Protein AF-K9QM77-F1 (afdb_monomer)

Sequence (81 aa):
MPQNRYSNSRKFLKFKTKFIYLFVTMATFVVAFPWLYEIKTKAGINISKSRHAGTFFEKHTGGLFRCEWLYPYRCDRPKMN

Mean predicted aligned error: 13.97 Å

Radius of gyration: 24.43 Å; Cα contacts (8 Å, |Δi|>4): 50; chains: 1; bounding box: 35×24×85 Å

pLDDT: mean 71.01, std 12.52, range [39.44, 93.94]

Structure (mmCIF, N/CA/C/O backbone):
data_AF-K9QM77-F1
#
_entry.id   AF-K9QM77-F1
#
loop_
_atom_site.group_PDB
_atom_site.id
_atom_site.type_symbol
_atom_site.label_atom_id
_atom_site.label_alt_id
_atom_site.label_comp_id
_atom_site.label_asym_id
_atom_site.label_entity_id
_atom_site.label_seq_id
_atom_site.pdbx_PDB_ins_code
_atom_site.Cartn_x
_atom_site.Cartn_y
_atom_site.Cartn_z
_atom_site.occupancy
_atom_site.B_iso_or_equiv
_atom_site.auth_seq_id
_atom_site.auth_comp_id
_atom_site.auth_asym_id
_atom_site.auth_atom_id
_atom_site.pdbx_PDB_model_num
ATOM 1 N N . MET A 1 1 ? -17.136 -10.331 54.581 1.00 44.94 1 MET A N 1
ATOM 2 C CA . MET A 1 1 ? -16.572 -9.126 53.925 1.00 44.94 1 MET A CA 1
ATOM 3 C C . MET A 1 1 ? -16.464 -9.351 52.412 1.00 44.94 1 MET A C 1
ATOM 5 O O . MET A 1 1 ? -15.699 -10.226 52.023 1.00 44.94 1 MET A O 1
ATOM 9 N N . PRO A 1 2 ? -17.207 -8.636 51.541 1.00 52.16 2 PRO A N 1
ATOM 10 C CA . 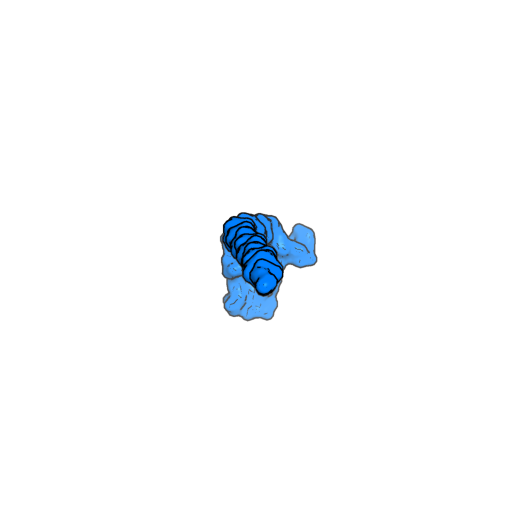PRO A 1 2 ? -17.170 -8.860 50.095 1.00 52.16 2 PRO A CA 1
ATOM 11 C C . PRO A 1 2 ? -16.461 -7.706 49.357 1.00 52.16 2 PRO A C 1
ATOM 13 O O . PRO A 1 2 ? -17.088 -6.965 48.611 1.00 52.16 2 PRO A O 1
ATOM 16 N N . GLN A 1 3 ? -15.150 -7.523 49.545 1.00 56.16 3 GLN A N 1
ATOM 17 C CA . GLN A 1 3 ? -14.397 -6.448 48.862 1.00 56.16 3 GLN A CA 1
ATOM 18 C C . GLN A 1 3 ? -13.738 -6.878 47.535 1.00 56.16 3 GLN A C 1
ATOM 20 O O . GLN A 1 3 ? -13.375 -6.032 46.721 1.00 56.16 3 GLN A O 1
ATOM 25 N N . ASN A 1 4 ? -13.625 -8.181 47.252 1.00 55.47 4 ASN A N 1
ATOM 26 C CA . ASN A 1 4 ? -12.801 -8.668 46.135 1.00 55.47 4 ASN A CA 1
ATOM 27 C C . ASN A 1 4 ? -13.500 -8.661 44.751 1.00 55.47 4 ASN A C 1
ATOM 29 O O . ASN A 1 4 ? -12.843 -8.675 43.712 1.00 55.47 4 ASN A O 1
ATOM 33 N N . ARG A 1 5 ? -14.840 -8.592 44.689 1.00 54.38 5 ARG A N 1
ATOM 34 C CA . ARG A 1 5 ? -15.573 -8.627 43.400 1.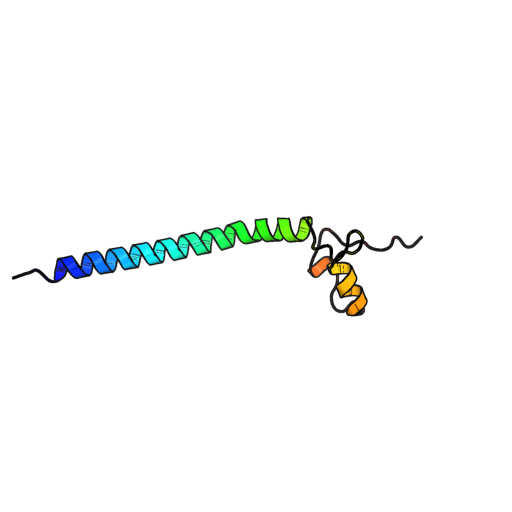00 54.38 5 ARG A CA 1
ATOM 35 C C . ARG A 1 5 ? -15.510 -7.304 42.623 1.00 54.38 5 ARG A C 1
ATOM 37 O O . ARG A 1 5 ? -15.480 -7.317 41.395 1.00 54.38 5 ARG A O 1
ATOM 44 N N . TYR A 1 6 ? -15.436 -6.170 43.321 1.00 53.62 6 TYR A N 1
ATOM 45 C CA . TYR A 1 6 ? -15.449 -4.839 42.697 1.00 53.62 6 TYR A CA 1
ATOM 46 C C . TYR A 1 6 ? -14.099 -4.463 42.052 1.00 53.62 6 TYR A C 1
ATOM 48 O O . TYR A 1 6 ? -14.057 -3.750 41.050 1.00 53.62 6 TYR A O 1
ATOM 56 N N . SER A 1 7 ? -12.978 -4.984 42.573 1.00 59.12 7 SER A N 1
ATOM 57 C CA . SER A 1 7 ? -11.644 -4.731 42.000 1.00 59.12 7 SER A CA 1
ATOM 58 C C . SER A 1 7 ? -11.430 -5.488 40.679 1.00 59.12 7 SER A C 1
ATOM 60 O O . SER A 1 7 ? -10.902 -4.926 39.713 1.00 59.12 7 SER A O 1
ATOM 62 N N . ASN A 1 8 ? -11.915 -6.735 40.603 1.00 61.25 8 ASN A N 1
ATOM 63 C CA . ASN A 1 8 ? -11.819 -7.562 39.403 1.00 61.25 8 ASN A CA 1
ATOM 64 C C . ASN A 1 8 ? -12.703 -7.039 38.265 1.00 61.25 8 ASN A C 1
ATOM 66 O O . ASN A 1 8 ? -12.258 -7.042 37.118 1.00 61.25 8 ASN A O 1
ATOM 70 N N . SER A 1 9 ? -13.898 -6.505 38.556 1.00 61.09 9 SER A N 1
ATOM 71 C CA . SER A 1 9 ? -14.747 -5.919 37.507 1.00 61.09 9 SER A CA 1
ATOM 72 C C . SER A 1 9 ? -14.115 -4.664 36.890 1.00 61.09 9 SER A C 1
ATOM 74 O O . SER A 1 9 ? -14.120 -4.517 35.670 1.00 61.09 9 SER A O 1
ATOM 76 N N . ARG A 1 10 ? -13.465 -3.805 37.695 1.00 66.12 10 ARG A N 1
ATOM 77 C CA . ARG A 1 10 ? -12.711 -2.639 37.194 1.00 66.12 10 ARG A CA 1
ATOM 78 C C . ARG A 1 10 ? -11.510 -3.036 36.341 1.00 66.12 10 ARG A C 1
ATOM 80 O O . ARG A 1 10 ? -11.259 -2.391 35.325 1.00 66.12 10 ARG A O 1
ATOM 87 N N . LYS A 1 11 ? -10.759 -4.071 36.733 1.00 66.81 11 LYS A N 1
ATOM 88 C CA . LYS A 1 11 ? -9.641 -4.592 35.925 1.00 66.81 11 LYS A CA 1
ATOM 89 C C . LYS A 1 11 ? -10.136 -5.175 34.602 1.00 66.81 11 LYS A C 1
ATOM 91 O O . LYS A 1 11 ? -9.569 -4.854 33.562 1.00 66.81 11 LYS A O 1
ATOM 96 N N . PHE A 1 12 ? -11.212 -5.958 34.630 1.00 70.88 12 PHE A N 1
ATOM 97 C CA . PHE A 1 12 ? -11.808 -6.541 33.429 1.00 70.88 12 PHE A CA 1
ATOM 98 C C . PHE A 1 12 ? -12.356 -5.470 32.481 1.00 70.88 12 PHE A C 1
ATOM 100 O O . PHE A 1 12 ? -12.118 -5.534 31.277 1.00 70.88 12 PHE A O 1
ATOM 107 N N . LEU A 1 13 ? -13.004 -4.433 33.023 1.00 74.12 13 LEU A N 1
ATOM 108 C CA . LEU A 1 13 ? -13.469 -3.289 32.244 1.00 74.12 13 LEU A CA 1
ATOM 109 C C . LEU A 1 13 ? -12.292 -2.578 31.566 1.00 74.12 13 LEU A C 1
ATOM 111 O O . LEU A 1 13 ? -12.335 -2.377 30.360 1.00 74.12 13 LEU A O 1
ATOM 115 N N . LYS A 1 14 ? -11.204 -2.292 32.297 1.00 73.62 14 LYS A N 1
ATOM 116 C CA . LYS A 1 14 ? -9.987 -1.681 31.728 1.00 73.62 14 LYS A CA 1
ATOM 117 C C . LYS A 1 14 ? -9.358 -2.531 30.622 1.00 73.62 14 LYS A C 1
ATOM 1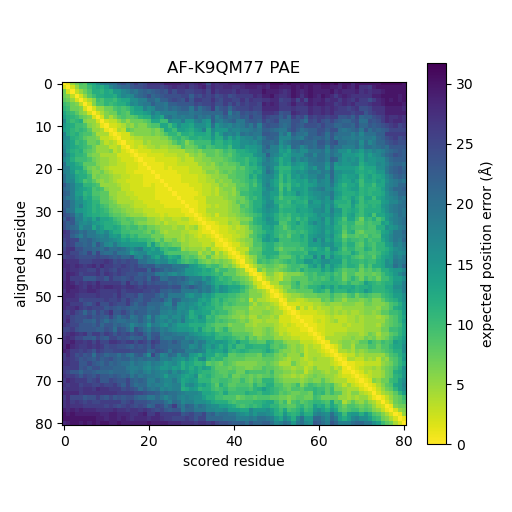19 O O . LYS A 1 14 ? -8.946 -1.984 29.600 1.00 73.62 14 LYS A O 1
ATOM 124 N N . PHE A 1 15 ? -9.295 -3.851 30.802 1.00 78.12 15 PHE A N 1
ATOM 125 C CA . PHE A 1 15 ? -8.815 -4.764 29.763 1.00 78.12 15 PHE A CA 1
ATOM 126 C C . PHE A 1 15 ? -9.714 -4.721 28.528 1.00 78.12 15 PHE A C 1
ATOM 128 O O . PHE A 1 15 ? -9.212 -4.541 27.420 1.00 78.12 15 PHE A O 1
ATOM 135 N N . LYS A 1 16 ? -11.035 -4.798 28.715 1.00 79.88 16 LYS A N 1
ATOM 136 C CA . LYS A 1 16 ? -12.014 -4.717 27.628 1.00 79.88 16 LYS A CA 1
ATOM 137 C C . LYS A 1 16 ? -11.884 -3.404 26.853 1.00 79.88 16 LYS A C 1
ATOM 139 O O . LYS A 1 16 ? -11.834 -3.435 25.628 1.00 79.88 16 LYS A O 1
ATOM 144 N N . THR A 1 17 ? -11.745 -2.267 27.538 1.00 83.69 17 THR A N 1
ATOM 145 C CA . THR A 1 17 ? -11.544 -0.966 26.882 1.00 83.69 17 THR A CA 1
ATOM 146 C C . THR A 1 17 ? -10.245 -0.933 26.078 1.00 83.69 17 THR A C 1
ATOM 148 O O . THR A 1 17 ? -10.245 -0.445 24.953 1.00 83.69 17 THR A O 1
ATOM 151 N N . LYS A 1 18 ? -9.150 -1.497 26.607 1.00 88.12 18 LYS A N 1
ATOM 152 C CA . LYS A 1 18 ? -7.860 -1.561 25.901 1.00 88.12 18 LYS A CA 1
ATOM 153 C C . LYS A 1 18 ? -7.943 -2.412 24.629 1.00 88.12 18 LYS A C 1
ATOM 155 O O . LYS A 1 18 ? -7.417 -2.004 23.597 1.00 88.12 18 LYS A O 1
ATOM 160 N N . PHE A 1 19 ? -8.629 -3.554 24.684 1.00 90.12 19 PHE A N 1
ATOM 161 C CA . PHE A 1 19 ? -8.866 -4.397 23.509 1.00 90.12 19 PHE A CA 1
ATOM 162 C C . PHE A 1 19 ? -9.720 -3.693 22.456 1.00 90.12 19 PHE A C 1
ATOM 164 O O . PHE A 1 19 ? -9.373 -3.732 21.280 1.00 90.12 19 PHE A O 1
ATOM 171 N N . ILE A 1 20 ? -10.785 -2.999 22.871 1.00 90.69 20 ILE A N 1
ATOM 172 C CA . ILE A 1 20 ? -11.611 -2.200 21.957 1.00 90.69 20 ILE A CA 1
ATOM 173 C C . ILE A 1 20 ? -10.756 -1.123 21.278 1.00 90.69 20 ILE A C 1
ATOM 175 O O . ILE A 1 20 ? -10.810 -0.981 20.062 1.00 90.69 20 ILE A O 1
ATOM 179 N N . TYR A 1 21 ? -9.909 -0.419 22.032 1.00 90.44 21 TYR A N 1
ATOM 180 C CA . TYR A 1 21 ? -9.030 0.615 21.481 1.00 90.44 21 TYR A CA 1
ATOM 181 C C . TYR A 1 21 ? -8.024 0.061 20.466 1.00 90.44 21 TYR A C 1
ATOM 183 O O . TYR A 1 21 ? -7.802 0.666 19.416 1.00 90.44 21 TYR A O 1
ATOM 191 N N . LEU A 1 22 ? -7.443 -1.109 20.752 1.00 93.06 22 LEU A N 1
ATOM 192 C CA . LEU A 1 22 ? -6.551 -1.802 19.824 1.00 93.06 22 LEU A CA 1
ATOM 193 C C . LEU A 1 22 ? -7.299 -2.182 18.541 1.00 93.06 22 LEU A C 1
ATOM 195 O O . LEU A 1 22 ? -6.800 -1.953 17.444 1.00 93.06 22 LEU A O 1
ATOM 199 N N . PHE A 1 23 ? -8.514 -2.712 18.677 1.00 93.12 23 PHE A N 1
ATOM 200 C CA . PHE A 1 23 ? -9.329 -3.134 17.544 1.00 93.12 23 PHE A CA 1
ATOM 201 C C . PHE A 1 23 ? -9.731 -1.954 16.657 1.00 93.12 23 PHE A C 1
ATOM 203 O O . PHE A 1 23 ? -9.590 -2.027 15.442 1.00 93.12 23 PHE A O 1
ATOM 210 N N . VAL A 1 24 ? -10.153 -0.837 17.256 1.00 93.94 24 VAL A N 1
ATOM 211 C CA . VAL A 1 24 ? -10.474 0.403 16.531 1.00 93.94 24 VAL A CA 1
ATOM 212 C C . VAL A 1 24 ? -9.239 0.948 15.817 1.00 93.94 24 VAL A C 1
ATOM 214 O O . VAL A 1 24 ? -9.323 1.325 14.650 1.00 93.94 24 VAL A O 1
ATOM 217 N N . THR A 1 25 ? -8.081 0.938 16.479 1.00 91.00 25 THR A N 1
ATOM 218 C CA . THR A 1 25 ? -6.810 1.354 15.869 1.00 91.00 25 THR A CA 1
ATOM 219 C C . THR A 1 25 ? -6.473 0.491 14.652 1.00 91.00 25 THR A C 1
ATOM 221 O O . THR A 1 25 ? -6.211 1.022 13.576 1.00 91.00 25 THR A O 1
ATOM 224 N N . MET A 1 26 ? -6.542 -0.837 14.784 1.00 92.25 26 MET A N 1
ATOM 225 C CA . MET A 1 26 ? -6.280 -1.758 13.675 1.00 92.25 26 MET A CA 1
ATOM 226 C C . MET A 1 26 ? -7.295 -1.598 12.542 1.00 92.25 26 MET A C 1
ATOM 228 O O . MET A 1 26 ? -6.899 -1.545 11.383 1.00 92.25 26 MET A O 1
ATOM 232 N N . ALA A 1 27 ? -8.583 -1.448 12.853 1.00 91.44 27 ALA A N 1
ATOM 233 C CA . ALA A 1 27 ? -9.619 -1.197 11.854 1.00 91.44 27 ALA A CA 1
ATOM 234 C C . ALA A 1 27 ? -9.372 0.122 11.104 1.00 91.44 27 ALA A C 1
ATOM 236 O O . ALA A 1 27 ? -9.488 0.171 9.882 1.00 91.44 27 ALA A O 1
ATOM 237 N N . THR A 1 28 ? -8.951 1.167 11.820 1.00 90.25 28 THR A N 1
ATOM 238 C CA . THR A 1 28 ? -8.573 2.455 11.225 1.00 90.25 28 THR A CA 1
ATOM 239 C C . THR A 1 28 ? -7.394 2.283 10.278 1.00 90.25 28 THR A C 1
ATOM 241 O O . THR A 1 28 ? -7.443 2.790 9.163 1.00 90.25 28 THR A O 1
ATOM 244 N N . PHE A 1 29 ? -6.368 1.519 10.668 1.00 87.38 29 PHE A N 1
ATOM 245 C CA . PHE A 1 29 ? -5.269 1.188 9.766 1.00 87.38 29 PHE A CA 1
ATOM 246 C C . PHE A 1 29 ? -5.754 0.417 8.544 1.00 87.38 29 PHE A C 1
ATOM 248 O O . PHE A 1 29 ? -5.406 0.807 7.443 1.00 87.38 29 PHE A O 1
ATOM 255 N N . VAL A 1 30 ? -6.590 -0.612 8.692 1.00 86.75 30 VAL A N 1
ATOM 256 C CA . VAL A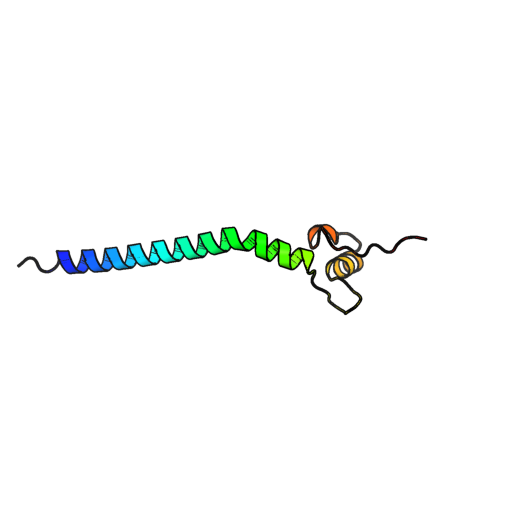 1 30 ? -7.097 -1.404 7.557 1.00 86.75 30 VAL A CA 1
ATOM 257 C C . VAL A 1 30 ? -7.890 -0.546 6.569 1.00 86.75 30 VAL A C 1
ATOM 259 O O . VAL A 1 30 ? -7.747 -0.732 5.367 1.00 86.75 30 VAL A O 1
ATOM 262 N N . VAL A 1 31 ? -8.684 0.416 7.047 1.00 87.75 31 VAL A N 1
ATOM 263 C CA . VAL A 1 31 ? -9.462 1.323 6.183 1.00 87.75 31 VAL A CA 1
ATOM 264 C C . VAL A 1 31 ? -8.590 2.426 5.578 1.00 87.75 31 VAL A C 1
ATOM 266 O O . VAL A 1 31 ? -8.742 2.767 4.407 1.00 87.75 31 VAL A O 1
ATOM 269 N N . ALA A 1 32 ? -7.653 2.980 6.348 1.00 85.50 32 ALA A N 1
ATOM 270 C CA . ALA A 1 32 ? -6.752 4.025 5.875 1.00 85.50 32 ALA A CA 1
ATOM 271 C C . ALA A 1 32 ? -5.645 3.479 4.962 1.00 85.50 32 ALA A C 1
ATOM 273 O O . ALA A 1 32 ? -5.114 4.221 4.141 1.00 85.50 32 ALA A O 1
ATOM 274 N N . PHE A 1 33 ? -5.285 2.199 5.082 1.00 80.69 33 PHE A N 1
ATOM 275 C CA . PHE A 1 33 ? -4.178 1.588 4.352 1.00 80.69 33 PHE A CA 1
ATOM 276 C C . PHE A 1 33 ? -4.390 1.590 2.834 1.00 80.69 33 PHE A C 1
ATOM 278 O O . PHE A 1 33 ? -3.466 2.019 2.153 1.00 80.69 33 PHE A O 1
ATOM 285 N N . PRO A 1 34 ? -5.561 1.225 2.271 1.00 75.75 34 PRO A N 1
ATOM 286 C CA . PRO A 1 34 ? -5.840 1.394 0.847 1.00 75.75 34 PRO A CA 1
ATOM 287 C C . PRO A 1 34 ? -5.670 2.838 0.384 1.00 75.75 34 PRO A C 1
ATOM 289 O O . PRO A 1 34 ? -5.077 3.079 -0.659 1.00 75.75 34 PRO A O 1
ATOM 292 N N . TRP A 1 35 ? -6.125 3.804 1.185 1.00 75.44 35 TRP A N 1
ATOM 293 C CA . TRP A 1 35 ? -6.034 5.223 0.843 1.00 75.44 35 TRP A CA 1
ATOM 294 C C . TRP A 1 35 ? -4.585 5.723 0.875 1.00 75.44 35 TRP A C 1
ATOM 296 O O . TRP A 1 35 ? -4.119 6.368 -0.059 1.00 75.44 35 TRP A O 1
ATOM 306 N N . LEU A 1 36 ? -3.826 5.352 1.907 1.00 69.75 36 LEU A N 1
ATOM 307 C CA . LEU A 1 36 ? -2.390 5.620 2.014 1.00 69.75 36 LEU A CA 1
ATOM 308 C C . LEU A 1 36 ? -1.589 4.906 0.921 1.00 69.75 36 LEU A C 1
ATOM 310 O O . LEU A 1 36 ? -0.623 5.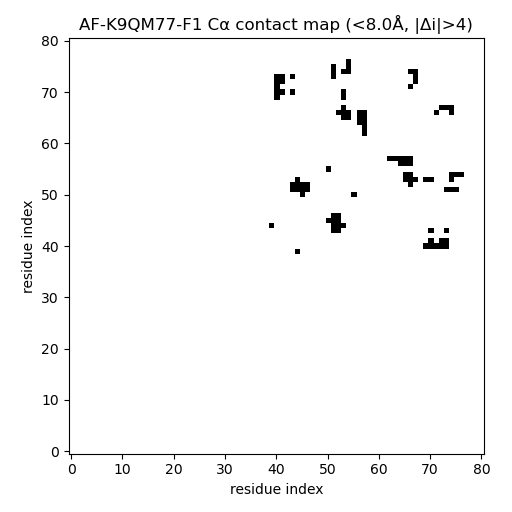463 0.401 1.00 69.75 36 LEU A O 1
ATOM 314 N N . TYR A 1 37 ? -1.988 3.690 0.553 1.00 66.56 37 TYR A N 1
ATOM 315 C CA . TYR A 1 37 ? -1.388 2.918 -0.526 1.00 66.56 37 TYR A CA 1
ATOM 316 C C . TYR A 1 37 ? -1.673 3.567 -1.879 1.00 66.56 37 TYR A C 1
ATOM 318 O O . TYR A 1 37 ? -0.755 3.744 -2.674 1.00 66.56 37 TYR A O 1
ATOM 326 N N . GLU A 1 38 ? -2.902 4.018 -2.125 1.00 65.19 38 GLU A N 1
ATOM 327 C CA . GLU A 1 38 ? -3.247 4.809 -3.304 1.00 65.19 38 GLU A CA 1
ATOM 328 C C . GLU A 1 38 ? -2.468 6.120 -3.359 1.00 65.19 38 GLU A C 1
ATOM 330 O O . GLU A 1 38 ? -1.923 6.452 -4.405 1.00 65.19 38 GLU A O 1
ATOM 335 N N . ILE A 1 39 ? -2.354 6.854 -2.251 1.00 66.50 39 ILE A N 1
ATOM 336 C CA . ILE A 1 39 ? -1.577 8.098 -2.206 1.00 66.50 39 ILE A CA 1
ATOM 337 C C . ILE A 1 39 ? -0.104 7.813 -2.501 1.00 66.50 39 ILE A C 1
ATOM 339 O O . ILE A 1 39 ? 0.495 8.497 -3.324 1.00 66.50 39 ILE A O 1
ATOM 343 N N . LYS A 1 40 ? 0.485 6.780 -1.890 1.00 62.59 40 LYS A N 1
ATOM 344 C CA . LYS A 1 40 ? 1.883 6.394 -2.124 1.00 62.59 40 LYS A CA 1
ATOM 345 C C . LYS A 1 40 ? 2.118 5.942 -3.568 1.00 62.59 40 LYS A C 1
ATOM 347 O O . LYS A 1 40 ? 3.135 6.299 -4.161 1.00 62.59 40 LYS A O 1
ATOM 352 N N . THR A 1 41 ? 1.190 5.177 -4.139 1.00 61.53 41 THR A N 1
ATOM 353 C CA . THR A 1 41 ? 1.300 4.673 -5.515 1.00 61.53 41 THR A CA 1
ATOM 354 C C . THR A 1 41 ? 1.032 5.757 -6.562 1.00 61.53 41 THR A C 1
ATOM 356 O O . THR A 1 41 ? 1.728 5.789 -7.573 1.00 61.53 41 THR A O 1
ATOM 359 N N . LYS A 1 42 ? 0.097 6.686 -6.311 1.00 57.97 42 LYS A N 1
ATOM 360 C CA . LYS A 1 42 ? -0.202 7.842 -7.178 1.00 57.97 42 LYS A CA 1
ATOM 361 C C . LYS A 1 42 ? 0.862 8.933 -7.095 1.00 57.97 42 LYS A C 1
ATOM 363 O O . LYS A 1 42 ? 1.242 9.487 -8.124 1.00 57.97 42 LYS A O 1
ATOM 368 N N . ALA A 1 43 ? 1.359 9.239 -5.895 1.00 61.19 43 ALA A N 1
ATOM 369 C CA . ALA A 1 43 ? 2.485 10.154 -5.729 1.00 61.19 43 ALA A CA 1
ATOM 370 C C . ALA A 1 43 ? 3.731 9.572 -6.405 1.00 61.19 43 ALA A C 1
ATOM 372 O O . ALA A 1 43 ? 4.449 10.287 -7.104 1.00 61.19 43 ALA A O 1
ATOM 373 N N . GLY A 1 44 ? 3.917 8.257 -6.263 1.00 56.84 44 GLY A N 1
ATOM 374 C CA . GLY A 1 44 ? 5.077 7.525 -6.734 1.00 56.84 44 GLY A CA 1
ATOM 375 C C . GLY A 1 44 ? 6.344 7.964 -6.003 1.00 56.84 44 GLY A C 1
ATOM 376 O O . GLY A 1 44 ? 6.585 9.144 -5.757 1.00 56.84 44 GLY A O 1
ATOM 377 N N . ILE A 1 45 ? 7.182 7.008 -5.612 1.00 64.38 45 ILE A N 1
ATOM 378 C CA . ILE A 1 45 ? 8.469 7.363 -5.013 1.00 64.38 45 ILE A CA 1
ATOM 379 C C . ILE A 1 45 ? 9.425 7.684 -6.154 1.00 64.38 45 ILE A C 1
ATOM 381 O O . ILE A 1 45 ? 9.827 6.801 -6.912 1.00 64.38 45 ILE A O 1
ATOM 385 N N . ASN A 1 46 ? 9.771 8.959 -6.280 1.00 61.47 46 ASN A N 1
ATOM 386 C CA . ASN A 1 46 ? 10.809 9.419 -7.187 1.00 61.47 46 ASN A CA 1
ATOM 387 C C . ASN A 1 46 ? 12.158 9.306 -6.481 1.00 61.47 46 ASN A C 1
ATOM 389 O O . ASN A 1 46 ? 12.378 9.951 -5.460 1.00 61.47 46 ASN A O 1
ATOM 393 N N . ILE A 1 47 ? 13.064 8.488 -7.021 1.00 62.06 47 ILE A N 1
ATOM 394 C CA . ILE A 1 47 ? 14.454 8.407 -6.538 1.00 62.06 47 ILE A CA 1
ATOM 395 C C . ILE A 1 47 ? 15.203 9.694 -6.920 1.00 62.06 47 ILE A C 1
ATOM 397 O O . ILE A 1 47 ? 16.118 10.132 -6.232 1.00 62.06 47 ILE A O 1
ATOM 401 N N . SER A 1 48 ? 14.795 10.322 -8.023 1.00 58.25 48 SER A N 1
ATOM 402 C CA . SER A 1 48 ? 15.306 11.602 -8.507 1.00 58.25 48 SER A CA 1
ATOM 403 C C . SER A 1 48 ? 14.186 12.366 -9.213 1.00 58.25 48 SER A C 1
ATOM 405 O O . SER A 1 48 ? 13.205 11.760 -9.643 1.00 58.25 48 SER A O 1
ATOM 407 N N . LYS A 1 49 ? 14.353 13.684 -9.388 1.00 59.00 49 LYS A N 1
ATOM 408 C CA . LYS A 1 49 ? 13.423 14.591 -10.091 1.00 59.00 49 LYS A CA 1
ATOM 409 C C . LYS A 1 49 ? 12.935 14.058 -11.453 1.00 59.00 49 LYS A C 1
ATOM 411 O O . LYS A 1 49 ? 11.877 14.476 -11.901 1.00 59.00 49 LYS A O 1
ATOM 416 N N . SER A 1 50 ? 13.692 13.158 -12.089 1.00 60.09 50 SER A N 1
ATOM 417 C CA . SER A 1 50 ? 13.390 12.545 -13.390 1.00 60.09 50 SER A CA 1
ATOM 418 C C . SER A 1 50 ? 13.362 11.007 -13.403 1.00 60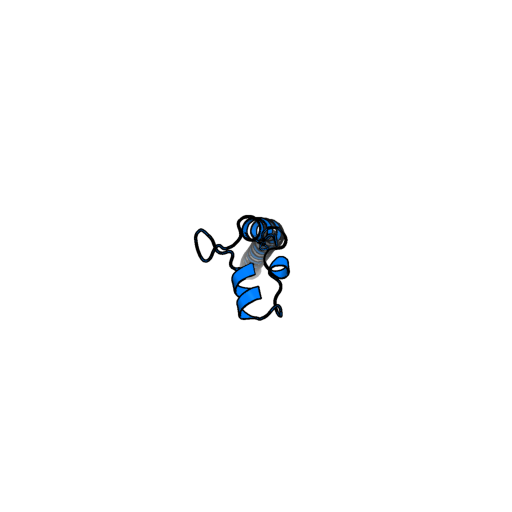.09 50 SER A C 1
ATOM 420 O O . SER A 1 50 ? 13.287 10.422 -14.480 1.00 60.09 50 SER A O 1
ATOM 422 N N . ARG A 1 51 ? 13.475 10.322 -12.250 1.00 59.25 51 ARG A N 1
ATOM 423 C CA . ARG A 1 51 ? 13.486 8.844 -12.199 1.00 59.25 51 ARG A CA 1
ATOM 424 C C . ARG A 1 51 ? 12.544 8.292 -11.135 1.00 59.25 51 ARG A C 1
ATOM 426 O O . ARG A 1 51 ? 12.814 8.403 -9.935 1.00 59.25 51 ARG A O 1
ATOM 433 N N . HIS A 1 52 ? 11.496 7.618 -11.600 1.00 71.69 52 HIS A N 1
ATOM 434 C CA . HIS A 1 52 ? 10.603 6.812 -10.776 1.00 71.69 52 HIS A CA 1
ATOM 435 C C . HIS A 1 52 ? 11.310 5.567 -10.221 1.00 71.69 52 HIS A C 1
ATOM 437 O O . HIS A 1 52 ? 12.080 4.900 -10.912 1.00 71.69 52 HIS A O 1
ATOM 443 N N . ALA A 1 53 ? 11.020 5.216 -8.966 1.00 72.31 53 ALA A N 1
ATOM 444 C CA . ALA A 1 53 ? 11.577 4.021 -8.338 1.00 72.31 53 ALA A CA 1
ATOM 445 C C . ALA A 1 53 ? 11.182 2.740 -9.081 1.00 72.31 53 ALA A C 1
ATOM 447 O O . ALA A 1 53 ? 12.019 1.863 -9.268 1.00 72.31 53 ALA A O 1
ATOM 448 N N . GLY A 1 54 ? 9.933 2.648 -9.549 1.00 72.00 54 GLY A N 1
ATOM 449 C CA . GLY A 1 54 ? 9.449 1.478 -10.283 1.00 72.00 54 GLY A CA 1
ATOM 450 C C . GLY A 1 54 ? 10.267 1.187 -11.544 1.00 72.00 54 GLY 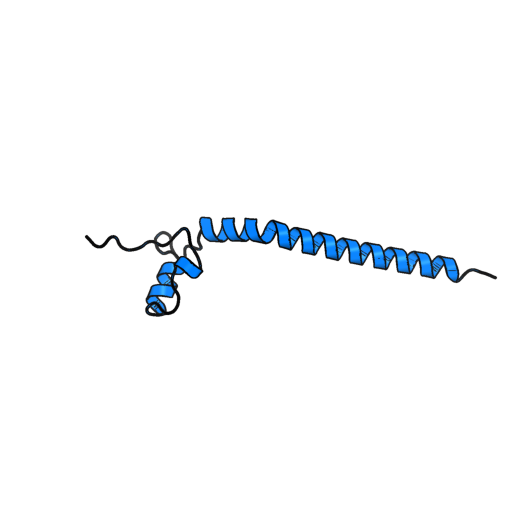A C 1
ATOM 451 O O . GLY A 1 54 ? 10.730 0.065 -11.721 1.00 72.00 54 GLY A O 1
ATOM 452 N N . THR A 1 55 ? 10.523 2.202 -12.376 1.00 72.75 55 THR A N 1
ATOM 453 C CA . THR A 1 55 ? 11.304 2.044 -13.616 1.00 72.75 55 THR A CA 1
ATOM 454 C C . THR A 1 55 ? 12.783 1.768 -13.340 1.00 72.75 55 THR A C 1
ATOM 456 O O . THR A 1 55 ? 13.428 1.029 -14.083 1.00 72.75 55 THR A O 1
ATOM 459 N N . PHE A 1 56 ? 13.329 2.307 -12.246 1.00 75.69 56 PHE A N 1
ATOM 460 C CA . PHE A 1 56 ? 14.682 1.989 -11.792 1.00 75.69 56 PHE A CA 1
ATOM 461 C C . PHE A 1 56 ? 14.822 0.515 -11.394 1.00 75.69 56 PHE A C 1
ATOM 463 O O . PHE A 1 56 ? 15.747 -0.154 -11.854 1.00 75.69 56 PHE A O 1
ATOM 470 N N . PHE A 1 57 ? 13.895 -0.005 -10.584 1.00 75.19 57 PHE A N 1
ATOM 471 C CA . PHE A 1 57 ? 13.906 -1.413 -10.186 1.00 75.19 57 PHE A CA 1
ATOM 472 C C . PHE A 1 57 ? 13.706 -2.342 -11.379 1.00 75.19 57 PHE A C 1
ATOM 474 O O . PHE A 1 57 ? 14.431 -3.325 -11.501 1.00 75.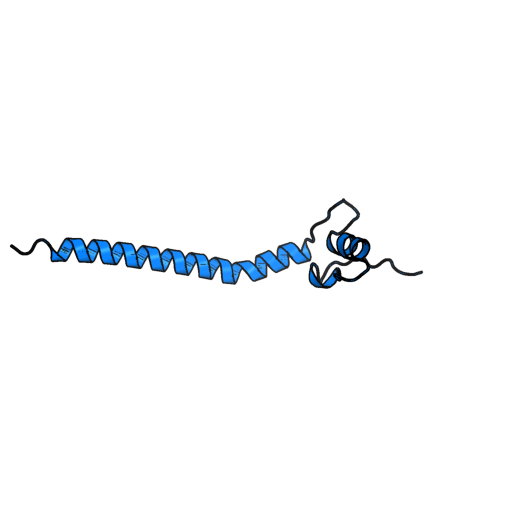19 57 PHE A O 1
ATOM 481 N N . GLU A 1 58 ? 12.801 -2.011 -12.297 1.00 80.62 58 GLU A N 1
ATOM 482 C CA . GLU A 1 58 ? 12.596 -2.789 -13.520 1.00 80.62 58 GLU A CA 1
ATOM 483 C C . GLU A 1 58 ? 13.875 -2.868 -14.365 1.00 80.62 58 GLU A C 1
ATOM 485 O O . GLU A 1 58 ? 14.284 -3.955 -14.774 1.00 80.62 58 GLU A O 1
ATOM 490 N N . LYS A 1 59 ? 14.578 -1.739 -14.537 1.00 80.38 59 LYS A N 1
ATOM 491 C CA . LYS A 1 59 ? 15.851 -1.685 -15.268 1.00 80.38 59 LYS A CA 1
ATOM 492 C C . LYS A 1 59 ? 16.969 -2.468 -14.574 1.00 80.38 59 LYS A C 1
ATOM 494 O O . LYS A 1 59 ? 17.730 -3.154 -15.249 1.00 80.38 59 LYS A O 1
ATOM 499 N N . HIS A 1 60 ? 17.082 -2.374 -13.249 1.00 81.38 60 HIS A N 1
ATOM 500 C CA . HIS A 1 60 ? 18.124 -3.075 -12.487 1.00 81.38 60 HIS A CA 1
ATOM 501 C C . HIS A 1 60 ? 17.865 -4.574 -12.334 1.00 81.38 60 HIS A C 1
ATOM 503 O O . HIS A 1 60 ? 18.810 -5.339 -12.172 1.00 81.38 60 HIS A O 1
ATOM 509 N N . THR A 1 61 ? 16.604 -4.996 -12.397 1.00 80.31 61 THR A N 1
ATOM 510 C CA . THR A 1 61 ? 16.213 -6.408 -12.299 1.00 80.31 61 THR A CA 1
ATOM 511 C C . THR A 1 61 ? 16.030 -7.067 -13.665 1.00 80.31 61 THR A C 1
ATOM 513 O O . THR A 1 61 ? 15.704 -8.246 -13.725 1.00 80.31 61 THR A O 1
ATOM 516 N N . GLY A 1 62 ? 16.229 -6.336 -14.769 1.00 77.00 62 GLY A N 1
ATOM 517 C CA . GLY A 1 62 ? 16.059 -6.872 -16.121 1.00 77.00 62 GLY A CA 1
ATOM 518 C C . GLY A 1 62 ? 14.618 -7.288 -16.439 1.00 77.00 62 GLY A C 1
ATOM 519 O O . GLY A 1 62 ? 14.411 -8.218 -17.210 1.00 77.00 62 GLY A O 1
ATOM 520 N N . GLY A 1 63 ? 13.623 -6.638 -15.826 1.00 72.75 63 GLY A N 1
ATOM 521 C CA . GLY A 1 63 ? 12.203 -6.948 -16.033 1.00 72.75 63 GLY A CA 1
ATOM 522 C C . GLY A 1 63 ? 11.627 -8.037 -15.122 1.00 72.75 63 GLY A C 1
ATOM 523 O O . GLY A 1 63 ? 10.461 -8.395 -15.279 1.00 72.75 63 GLY A O 1
ATOM 524 N N . LEU A 1 64 ? 12.403 -8.539 -14.152 1.00 77.56 64 LEU A N 1
ATOM 525 C CA . LEU A 1 64 ? 11.930 -9.515 -13.160 1.00 77.56 64 LEU A CA 1
ATOM 526 C C . LEU A 1 64 ? 10.877 -8.908 -12.218 1.00 77.56 64 LEU A C 1
ATOM 528 O O . LEU A 1 64 ? 9.927 -9.579 -11.825 1.00 77.56 64 LEU A O 1
ATOM 532 N N . PHE A 1 65 ? 11.015 -7.615 -11.915 1.00 72.88 65 PHE A N 1
ATOM 533 C CA . PHE A 1 65 ? 9.994 -6.813 -11.249 1.00 72.88 65 PHE A CA 1
ATOM 534 C C . PHE A 1 65 ? 9.510 -5.720 -12.195 1.00 72.88 65 PHE A C 1
ATOM 536 O O . PHE A 1 65 ? 10.266 -4.815 -12.542 1.00 72.88 65 PHE A O 1
ATOM 543 N N . ARG A 1 66 ? 8.239 -5.782 -12.599 1.00 72.38 66 ARG A N 1
ATOM 544 C CA . ARG A 1 66 ? 7.634 -4.728 -13.420 1.00 72.38 66 ARG A CA 1
ATOM 545 C C . ARG A 1 66 ? 7.334 -3.501 -12.576 1.00 72.38 66 ARG A C 1
ATOM 547 O O . ARG A 1 66 ? 6.814 -3.620 -11.466 1.00 72.38 66 ARG A O 1
ATOM 554 N N . CYS A 1 67 ? 7.576 -2.318 -13.132 1.00 73.69 67 CYS A N 1
ATOM 555 C CA . CYS A 1 67 ? 7.224 -1.057 -12.493 1.00 73.69 67 CYS A CA 1
ATOM 556 C C . CYS A 1 67 ? 5.737 -1.011 -12.084 1.00 73.69 67 CYS A C 1
ATOM 558 O O . CYS A 1 67 ? 5.410 -0.531 -10.999 1.00 73.69 67 CYS A O 1
ATOM 560 N N . GLU A 1 68 ? 4.854 -1.596 -12.897 1.00 73.88 68 GLU A N 1
ATOM 561 C CA . GLU A 1 68 ? 3.398 -1.642 -12.685 1.00 73.88 68 GLU A CA 1
ATOM 562 C C . GLU A 1 68 ? 2.985 -2.395 -11.420 1.00 73.88 68 GLU A C 1
ATOM 564 O O . GLU A 1 68 ? 1.928 -2.118 -10.860 1.00 73.88 68 GLU A O 1
ATOM 569 N N . TRP A 1 69 ? 3.817 -3.322 -10.939 1.00 73.50 69 TRP A N 1
ATOM 570 C CA . TRP A 1 69 ? 3.545 -4.054 -9.702 1.00 73.50 69 TRP A CA 1
ATOM 571 C C . TRP A 1 69 ? 3.747 -3.180 -8.463 1.00 73.50 69 TRP A C 1
ATOM 573 O O . TRP A 1 69 ? 3.097 -3.395 -7.443 1.00 73.50 69 TRP A O 1
ATOM 583 N N . LEU A 1 70 ? 4.644 -2.193 -8.537 1.00 68.38 70 LEU A N 1
ATOM 584 C CA . LEU A 1 70 ? 4.895 -1.255 -7.441 1.00 68.38 70 LEU A CA 1
ATOM 585 C C . LEU A 1 70 ? 4.097 0.046 -7.597 1.00 68.38 70 LEU A C 1
ATOM 587 O O . LEU A 1 70 ? 3.697 0.637 -6.597 1.00 68.38 70 LEU A O 1
ATOM 591 N N . TYR A 1 71 ? 3.898 0.505 -8.833 1.00 67.81 71 TYR A N 1
ATOM 592 C CA . TYR A 1 71 ? 3.272 1.783 -9.167 1.00 67.81 71 TYR A CA 1
ATOM 593 C C . TYR A 1 71 ? 2.364 1.619 -10.394 1.00 67.81 71 TYR A C 1
ATOM 595 O O . TYR A 1 71 ? 2.727 2.042 -11.491 1.00 67.81 71 TYR A O 1
ATOM 603 N N . PRO A 1 72 ? 1.162 1.041 -10.232 1.00 63.50 72 PRO A N 1
ATOM 604 C CA . PRO A 1 72 ? 0.284 0.707 -11.359 1.00 63.50 72 PRO A CA 1
ATOM 605 C C . PRO A 1 72 ? -0.144 1.921 -12.201 1.00 63.50 72 PRO A C 1
ATOM 607 O O . PRO A 1 72 ? -0.521 1.762 -13.356 1.00 63.50 72 PRO A O 1
ATOM 610 N N . TYR A 1 73 ? -0.063 3.137 -11.648 1.00 63.09 73 TYR A N 1
ATOM 611 C CA . TYR A 1 73 ? -0.533 4.370 -12.291 1.00 63.09 73 TYR A CA 1
ATOM 612 C C . TYR A 1 73 ? 0.58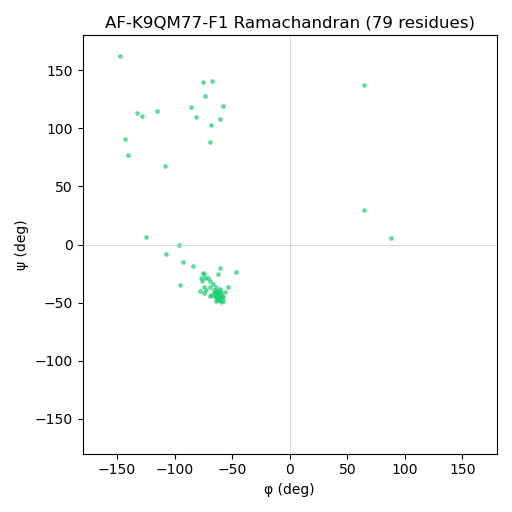2 5.301 -12.793 1.00 63.09 73 TYR A C 1
ATOM 614 O O . TYR A 1 73 ? 0.290 6.298 -13.450 1.00 63.09 73 TYR A O 1
ATOM 622 N N . ARG A 1 74 ? 1.854 5.024 -12.474 1.00 64.69 74 ARG A N 1
ATOM 623 C CA . ARG A 1 74 ? 2.998 5.869 -12.855 1.00 64.69 74 ARG A CA 1
ATOM 624 C C . ARG A 1 74 ? 4.206 5.010 -13.193 1.00 64.69 74 ARG A C 1
ATOM 626 O O . ARG A 1 74 ? 5.040 4.719 -12.337 1.00 64.69 74 ARG A O 1
ATOM 633 N N . CYS A 1 75 ? 4.306 4.659 -14.467 1.00 69.31 75 CYS A N 1
ATOM 634 C CA . CYS A 1 75 ? 5.513 4.094 -15.044 1.00 69.31 75 CYS A CA 1
ATOM 635 C C . CYS A 1 75 ? 5.872 4.889 -16.291 1.00 69.31 75 CYS A C 1
ATOM 637 O O . CYS A 1 75 ? 5.165 4.831 -17.297 1.00 69.31 75 CYS A O 1
ATOM 639 N N . ASP A 1 76 ? 6.973 5.635 -16.209 1.00 66.31 76 ASP A N 1
ATOM 640 C CA . ASP A 1 76 ? 7.548 6.333 -17.354 1.00 66.31 76 ASP A CA 1
ATOM 641 C C . ASP A 1 76 ? 8.124 5.295 -18.314 1.00 66.31 76 ASP A C 1
ATOM 643 O O . ASP A 1 76 ? 9.289 4.898 -18.223 1.00 66.31 76 ASP A O 1
ATOM 647 N N . ARG A 1 77 ? 7.286 4.803 -19.225 1.00 65.19 77 ARG A N 1
ATOM 648 C CA . ARG A 1 77 ? 7.767 4.009 -20.348 1.00 65.19 77 ARG A CA 1
ATOM 649 C C . ARG A 1 77 ? 8.444 4.966 -21.330 1.00 65.19 77 ARG A C 1
ATOM 651 O O . ARG A 1 77 ? 7.823 5.965 -21.704 1.00 65.19 77 ARG A O 1
ATOM 658 N N . PRO A 1 78 ? 9.688 4.704 -21.763 1.00 59.66 78 PRO A N 1
ATOM 659 C CA . PRO A 1 78 ? 10.265 5.474 -22.851 1.00 59.66 78 PRO A CA 1
ATOM 660 C C . PRO A 1 78 ? 9.344 5.310 -24.063 1.00 59.66 78 PRO A C 1
ATOM 662 O O . PRO A 1 78 ? 9.099 4.189 -24.510 1.00 59.66 78 PRO A O 1
ATOM 665 N N . LYS A 1 79 ? 8.781 6.419 -24.559 1.00 53.47 79 LYS A N 1
ATOM 666 C CA . LYS A 1 79 ? 8.105 6.425 -25.856 1.00 53.47 79 LYS A CA 1
ATOM 667 C C . LYS A 1 79 ? 9.155 6.025 -26.883 1.00 53.47 79 LYS A C 1
ATOM 669 O O . LYS A 1 79 ? 10.095 6.776 -27.125 1.00 53.47 79 LYS A O 1
ATOM 674 N N . MET A 1 80 ? 9.023 4.813 -27.402 1.00 47.47 80 MET A N 1
ATOM 675 C CA . MET A 1 80 ? 9.791 4.353 -28.544 1.00 47.47 80 MET A CA 1
ATOM 676 C C . MET A 1 80 ? 9.274 5.167 -29.734 1.00 47.47 80 MET A C 1
ATOM 678 O O . MET A 1 80 ? 8.131 4.982 -30.147 1.00 47.47 80 MET A O 1
ATOM 682 N N . ASN A 1 81 ? 10.059 6.166 -30.140 1.00 39.44 81 ASN A N 1
ATOM 683 C CA . ASN A 1 81 ? 9.902 6.856 -31.418 1.00 39.44 81 ASN A CA 1
ATOM 684 C C . ASN A 1 81 ? 10.528 5.989 -32.508 1.00 39.44 81 ASN A C 1
ATOM 686 O O . ASN A 1 81 ? 11.621 5.441 -32.230 1.00 39.44 81 ASN A O 1
#

Solvent-accessible surface area (backbone atoms only — not comparable to full-atom values): 4768 Å² total; per-residue (Å²): 137,90,70,70,66,66,57,52,52,53,52,51,49,53,51,52,53,51,52,52,52,51,50,54,52,52,50,48,47,64,64,45,42,60,54,52,48,47,50,50,27,68,68,44,62,59,79,42,104,89,37,50,42,33,51,50,48,15,65,75,51,76,59,77,44,53,21,53,81,71,14,74,81,58,60,87,68,81,81,84,125

Secondary structure (DSSP, 8-state):
---HHHHHHHHHHHHHHHHHHHHHHHHHHHHHHHHHHHHHHHH--EEETTEEHHHHHHHHHTTSS-HHHH-TT--------

Foldseek 3Di:
DPPPPVVVVVVVVVVVVVVVVVVVVVVCCVVCVVVVLCVCLVVADAPDPPRGPQQVCCVVVVNPRHSCVRRVPDDPDPPPD